Protein AF-A0A291W528-F1 (afdb_monomer)

Secondary structure (DSSP, 8-state):
-----------HHHHHHHHHSPPPPHHHHHHHSSSSS-HHHHHHHHHHHHHHHHHHHHHHHHHHHHHHHH---HHHHHHHHHHHHHHHHHHHHHHHHHHHHHT-SS---HHHHHHHHT--HHHHHHH--HHHHHHHHHHH-PPPPPP--PPPPGGGGS--

Radius of gyration: 25.52 Å; Cα contacts (8 Å, |Δi|>4): 112; chains: 1; bounding box: 73×38×72 Å

Mean predicted aligned error: 9.89 Å

pLDDT: mean 85.94, std 15.45, range [38.78, 97.38]

Structure (mmCIF, N/CA/C/O backbone):
data_AF-A0A291W528-F1
#
_entry.id   AF-A0A291W528-F1
#
loop_
_atom_site.group_PDB
_atom_site.id
_atom_site.type_symbol
_atom_site.label_atom_id
_atom_site.label_alt_id
_atom_site.label_comp_id
_atom_site.label_asym_id
_atom_site.label_entity_id
_atom_site.label_seq_id
_atom_site.pdbx_PDB_ins_code
_atom_site.Cartn_x
_atom_site.Cartn_y
_atom_site.Cartn_z
_atom_site.occupancy
_atom_site.B_iso_or_equiv
_atom_site.auth_seq_id
_atom_site.auth_comp_id
_atom_site.auth_asym_id
_atom_site.auth_atom_id
_atom_site.pdbx_PDB_model_num
ATOM 1 N N . MET A 1 1 ? 32.581 14.140 -38.617 1.00 42.81 1 MET A N 1
ATOM 2 C CA . MET A 1 1 ? 31.237 13.792 -38.114 1.00 42.81 1 MET A CA 1
ATOM 3 C C . MET A 1 1 ? 31.374 12.447 -37.436 1.00 42.81 1 MET A C 1
ATOM 5 O O . MET A 1 1 ? 31.315 11.428 -38.109 1.00 42.8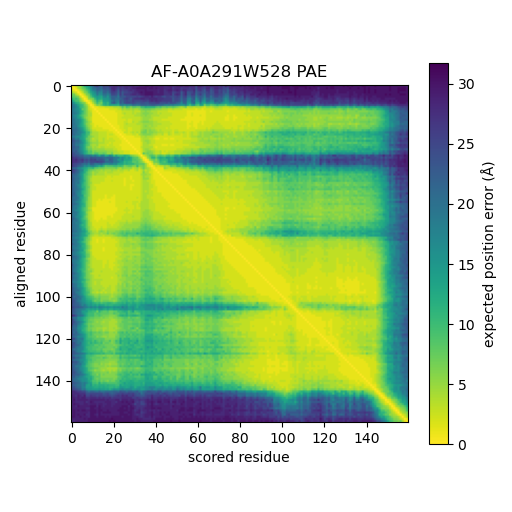1 1 MET A O 1
ATOM 9 N N . GLU A 1 2 ? 31.696 12.449 -36.146 1.00 38.78 2 GLU A N 1
ATOM 10 C CA . GLU A 1 2 ? 31.666 11.210 -35.372 1.00 38.78 2 GLU A CA 1
ATOM 11 C C . GLU A 1 2 ? 30.204 10.848 -35.085 1.00 38.78 2 GLU A C 1
ATOM 13 O O . GLU A 1 2 ? 29.426 11.742 -34.735 1.00 38.78 2 GLU A O 1
ATOM 18 N N . PRO A 1 3 ? 29.796 9.582 -35.262 1.00 49.78 3 PRO A N 1
ATOM 19 C CA . PRO A 1 3 ? 28.487 9.140 -34.824 1.00 49.78 3 PRO A CA 1
ATOM 20 C C . PRO A 1 3 ? 28.473 9.142 -33.295 1.00 49.78 3 PRO A C 1
ATOM 22 O O . PRO A 1 3 ? 29.109 8.312 -32.650 1.00 49.78 3 PRO A O 1
ATOM 25 N N . THR A 1 4 ? 27.745 10.089 -32.711 1.00 44.56 4 THR A N 1
ATOM 26 C CA . THR A 1 4 ? 27.380 10.070 -31.297 1.00 44.56 4 THR A CA 1
ATOM 27 C C . THR A 1 4 ? 26.680 8.746 -31.006 1.00 44.56 4 THR A C 1
ATOM 29 O O . THR A 1 4 ? 25.602 8.470 -31.538 1.00 44.56 4 THR A O 1
ATOM 32 N N . ALA A 1 5 ? 27.326 7.902 -30.200 1.00 43.09 5 ALA A N 1
ATOM 33 C CA . ALA A 1 5 ? 26.747 6.670 -29.696 1.00 43.09 5 ALA A CA 1
ATOM 34 C C . ALA A 1 5 ? 25.397 7.009 -29.052 1.00 43.09 5 ALA A C 1
ATOM 36 O O . ALA A 1 5 ? 25.337 7.710 -28.042 1.00 43.09 5 ALA A O 1
ATOM 37 N N . LYS A 1 6 ? 24.303 6.559 -29.674 1.00 44.84 6 LYS A N 1
ATOM 38 C CA . LYS A 1 6 ? 22.989 6.573 -29.039 1.00 44.84 6 LYS A CA 1
ATOM 39 C C . LYS A 1 6 ? 23.136 5.716 -27.790 1.00 44.84 6 LYS A C 1
ATOM 41 O O . LYS A 1 6 ? 23.407 4.523 -27.915 1.00 44.84 6 LYS A O 1
ATOM 46 N N . THR A 1 7 ? 22.999 6.318 -26.613 1.00 47.69 7 THR A N 1
ATOM 47 C CA . THR A 1 7 ? 22.755 5.585 -25.370 1.00 47.69 7 THR A CA 1
ATOM 48 C C . THR A 1 7 ? 21.733 4.491 -25.687 1.00 47.69 7 THR A C 1
ATOM 50 O O . THR A 1 7 ? 20.726 4.821 -26.330 1.00 47.69 7 THR A O 1
ATOM 53 N N . PRO A 1 8 ? 21.989 3.209 -25.365 1.00 51.31 8 PRO A N 1
ATOM 54 C CA . PRO A 1 8 ? 21.027 2.162 -25.665 1.00 51.31 8 PRO A CA 1
ATOM 55 C C . PRO A 1 8 ? 19.697 2.580 -25.048 1.00 51.31 8 PRO A C 1
ATOM 57 O O . PRO A 1 8 ? 19.650 2.990 -23.888 1.00 51.31 8 PRO A O 1
ATOM 60 N N . LEU A 1 9 ? 18.651 2.575 -25.875 1.00 55.72 9 LEU A N 1
ATOM 61 C CA . LEU A 1 9 ? 17.283 2.815 -25.450 1.00 55.72 9 LEU A CA 1
ATOM 62 C C . LEU A 1 9 ? 17.014 1.782 -24.350 1.00 55.72 9 LEU A C 1
ATOM 64 O O . LEU A 1 9 ? 16.881 0.600 -24.661 1.00 55.72 9 LEU A O 1
ATOM 68 N N . THR A 1 10 ? 17.076 2.194 -23.082 1.00 75.62 10 THR A N 1
ATOM 69 C CA . THR A 1 10 ? 16.830 1.304 -21.947 1.00 75.62 10 THR A CA 1
ATOM 70 C C . THR A 1 10 ? 15.481 0.645 -22.180 1.00 75.62 10 THR A C 1
ATOM 72 O O . THR A 1 10 ? 14.510 1.349 -22.469 1.00 75.62 10 THR A O 1
ATOM 75 N N . ASP A 1 11 ? 15.435 -0.686 -22.128 1.00 89.62 11 ASP A N 1
ATOM 76 C CA . ASP A 1 11 ? 14.189 -1.426 -22.276 1.00 89.62 11 ASP A CA 1
ATOM 77 C C . ASP A 1 11 ? 13.163 -0.838 -21.291 1.00 89.62 11 ASP A C 1
ATOM 79 O O . ASP A 1 11 ? 13.429 -0.815 -20.083 1.00 89.62 11 ASP A O 1
ATOM 83 N N . PRO A 1 12 ? 12.015 -0.315 -21.766 1.00 91.12 12 PRO A N 1
ATOM 84 C CA . PRO A 1 12 ? 11.041 0.321 -20.889 1.00 91.12 12 PRO A CA 1
ATOM 85 C C . PRO A 1 12 ? 10.548 -0.637 -19.800 1.00 91.12 12 PRO A C 1
ATOM 87 O O . PRO A 1 12 ? 10.260 -0.190 -18.694 1.00 91.12 12 PRO A O 1
ATOM 90 N N . CYS A 1 13 ? 10.503 -1.945 -20.065 1.00 94.62 13 CYS A N 1
ATOM 91 C CA . CYS A 1 13 ? 10.104 -2.937 -19.072 1.00 94.62 13 CYS A CA 1
ATOM 92 C C . CYS A 1 13 ? 11.151 -3.070 -17.957 1.00 94.62 13 CYS A C 1
ATOM 94 O O . CYS A 1 13 ? 10.781 -3.168 -16.790 1.00 94.62 13 CYS A O 1
ATOM 96 N N . GLU A 1 14 ? 12.445 -3.001 -18.286 1.00 94.31 14 GLU A N 1
ATOM 97 C CA . GLU A 1 14 ? 13.527 -2.999 -17.288 1.00 94.31 14 GLU A CA 1
ATOM 98 C C . GLU A 1 14 ? 13.545 -1.705 -16.483 1.00 94.31 14 GLU A C 1
ATOM 100 O O . GLU A 1 14 ? 13.681 -1.740 -15.262 1.00 94.31 14 GLU A O 1
ATOM 105 N N . ALA A 1 15 ? 13.355 -0.561 -17.147 1.00 93.81 15 ALA A N 1
ATOM 106 C CA . ALA A 1 15 ? 13.291 0.731 -16.474 1.00 93.81 15 ALA A CA 1
ATOM 107 C C . ALA A 1 15 ? 12.124 0.785 -15.472 1.00 93.81 15 ALA A C 1
ATOM 109 O O . ALA A 1 15 ? 12.302 1.211 -14.332 1.00 93.81 15 ALA A O 1
ATOM 110 N N . LEU A 1 16 ? 10.938 0.311 -15.867 1.00 94.81 16 LEU A N 1
ATOM 111 C CA . LEU A 1 16 ? 9.774 0.237 -14.980 1.00 94.81 16 LEU A CA 1
ATOM 112 C C . LEU A 1 16 ? 9.981 -0.777 -13.848 1.00 94.81 16 LEU A C 1
ATOM 114 O O . LEU A 1 16 ? 9.614 -0.495 -12.707 1.00 94.81 16 LEU A O 1
ATOM 118 N N . ALA A 1 17 ? 10.617 -1.918 -14.124 1.00 95.00 17 ALA A N 1
ATOM 119 C CA . ALA A 1 17 ? 10.967 -2.882 -13.089 1.00 95.00 17 ALA A CA 1
ATOM 120 C C . ALA A 1 17 ? 11.951 -2.307 -12.067 1.00 95.00 17 ALA A C 1
ATOM 122 O O . ALA A 1 17 ? 11.754 -2.510 -10.874 1.00 95.00 17 ALA A O 1
ATOM 123 N N . ALA A 1 18 ? 12.945 -1.528 -12.497 1.00 93.50 18 ALA A N 1
ATOM 124 C CA . ALA A 1 18 ? 13.863 -0.834 -11.596 1.00 93.50 18 ALA A CA 1
ATOM 125 C C . ALA A 1 18 ? 13.168 0.256 -10.759 1.00 93.50 18 ALA A C 1
ATOM 127 O O . ALA A 1 18 ? 13.564 0.499 -9.626 1.00 93.50 18 ALA A O 1
ATOM 128 N N . LEU A 1 19 ? 12.108 0.899 -11.265 1.00 92.88 19 LEU A N 1
ATOM 129 C CA . LEU A 1 19 ? 11.288 1.809 -10.449 1.00 92.88 19 LEU A CA 1
ATOM 130 C C . LEU A 1 19 ? 10.443 1.058 -9.413 1.00 92.88 19 LEU A C 1
ATOM 132 O O . LEU A 1 19 ? 10.182 1.577 -8.328 1.00 92.88 19 LEU A O 1
ATOM 136 N N . ARG A 1 20 ? 9.987 -0.150 -9.755 1.00 92.94 20 ARG A N 1
ATOM 137 C CA . ARG A 1 20 ? 9.161 -0.995 -8.888 1.00 92.94 20 ARG A CA 1
ATOM 138 C C . ARG A 1 20 ? 9.981 -1.683 -7.793 1.00 92.94 20 ARG A C 1
ATOM 140 O O . ARG A 1 20 ? 9.522 -1.740 -6.653 1.00 92.94 20 ARG A O 1
ATOM 147 N N . TYR A 1 21 ? 11.155 -2.181 -8.163 1.00 92.06 21 TYR A N 1
ATOM 148 C CA . TYR A 1 21 ? 12.118 -2.913 -7.345 1.00 92.06 21 TYR A CA 1
ATOM 149 C C . TYR A 1 21 ? 13.485 -2.229 -7.489 1.00 92.06 21 TYR A C 1
ATOM 151 O O . TYR A 1 21 ? 14.311 -2.661 -8.305 1.00 92.06 21 TYR A O 1
ATOM 159 N N . PRO A 1 22 ? 13.700 -1.111 -6.769 1.00 90.31 22 PRO A N 1
ATOM 160 C CA . PRO A 1 22 ? 14.930 -0.345 -6.884 1.00 90.31 22 PRO A CA 1
ATOM 161 C C . PRO A 1 22 ? 16.129 -1.205 -6.481 1.00 90.31 22 PRO A C 1
ATOM 163 O O . PRO A 1 22 ? 16.047 -1.924 -5.484 1.00 90.31 22 PRO A O 1
ATOM 166 N N . PRO A 1 23 ? 17.241 -1.149 -7.235 1.00 87.44 23 PRO A N 1
ATOM 167 C CA . PRO A 1 23 ? 18.449 -1.857 -6.849 1.00 87.44 23 PRO A CA 1
ATOM 168 C C . PRO A 1 23 ? 18.952 -1.287 -5.522 1.00 87.44 23 PRO A C 1
ATOM 170 O O . PRO A 1 23 ? 19.181 -0.082 -5.408 1.00 87.44 23 PRO A O 1
ATOM 173 N N . ARG A 1 24 ? 19.120 -2.162 -4.533 1.00 90.56 24 ARG A N 1
ATOM 174 C CA . ARG A 1 24 ? 19.699 -1.833 -3.230 1.00 90.56 24 ARG A CA 1
ATOM 175 C C . ARG A 1 24 ? 21.134 -2.327 -3.175 1.00 90.56 24 ARG A C 1
ATOM 177 O O . ARG A 1 24 ? 21.452 -3.377 -3.735 1.00 90.56 24 ARG A O 1
ATOM 184 N N . SER A 1 25 ? 22.010 -1.568 -2.524 1.00 90.94 25 SER A N 1
ATOM 185 C CA . SER A 1 25 ? 23.384 -2.024 -2.315 1.00 90.94 25 SER A CA 1
ATOM 186 C C . SER A 1 25 ? 23.461 -3.012 -1.152 1.00 90.94 25 SER A C 1
ATOM 188 O O . SER A 1 25 ? 22.625 -3.001 -0.248 1.00 90.94 25 SER A O 1
ATOM 190 N N . PHE A 1 26 ? 24.502 -3.844 -1.152 1.00 90.81 26 PHE A N 1
ATOM 191 C CA . PHE A 1 26 ? 24.803 -4.731 -0.027 1.00 90.81 26 PHE A CA 1
ATOM 192 C C . PHE A 1 26 ? 24.907 -3.969 1.291 1.00 90.81 26 PHE A C 1
ATOM 194 O O . PHE A 1 26 ? 24.242 -4.336 2.253 1.00 90.81 26 PHE A O 1
ATOM 201 N N . ASP A 1 27 ? 25.642 -2.857 1.304 1.00 90.19 27 ASP A N 1
ATOM 202 C CA . ASP A 1 27 ? 25.800 -2.027 2.499 1.00 90.19 27 ASP A CA 1
ATOM 203 C C . ASP A 1 27 ? 24.465 -1.440 2.988 1.00 90.19 27 ASP A C 1
ATOM 205 O O . ASP A 1 27 ? 24.238 -1.352 4.193 1.00 90.19 27 ASP A O 1
ATOM 209 N N . GLU A 1 28 ? 23.564 -1.058 2.074 1.00 90.75 28 GLU A N 1
ATOM 210 C CA . GLU A 1 28 ? 22.229 -0.547 2.413 1.00 90.75 28 GLU A CA 1
ATOM 211 C C . GLU A 1 28 ? 21.368 -1.628 3.075 1.00 90.75 28 GLU A C 1
ATOM 213 O O . GLU A 1 28 ? 20.750 -1.387 4.115 1.00 90.75 28 GLU A O 1
ATOM 218 N N . VAL A 1 29 ? 21.346 -2.828 2.490 1.00 91.50 29 VAL A N 1
ATOM 219 C CA . VAL A 1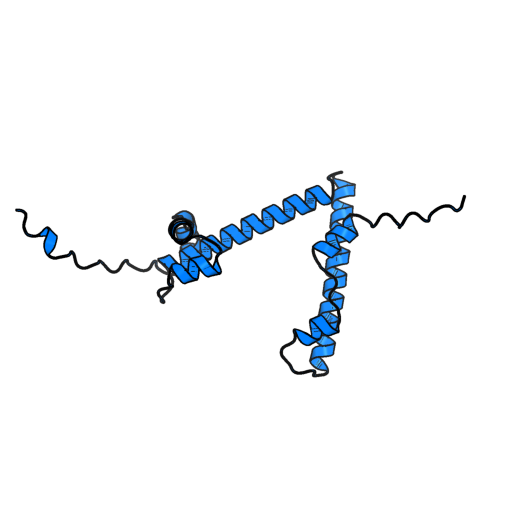 29 ? 20.585 -3.955 3.034 1.00 91.50 29 VAL A CA 1
ATOM 220 C C . VAL A 1 29 ? 21.177 -4.394 4.369 1.00 91.50 29 VAL A C 1
ATOM 222 O O . VAL A 1 29 ? 20.434 -4.513 5.342 1.00 91.50 29 VAL A O 1
ATOM 225 N N . LEU A 1 30 ? 22.498 -4.551 4.456 1.00 90.12 30 LEU A N 1
ATOM 226 C CA . LEU A 1 30 ? 23.188 -4.953 5.678 1.00 90.12 30 LEU A CA 1
ATOM 227 C C . LEU A 1 30 ? 22.963 -3.946 6.814 1.00 90.12 30 LEU A C 1
ATOM 229 O O . LEU A 1 30 ? 22.672 -4.349 7.935 1.00 90.12 30 LEU A O 1
ATOM 233 N N . ALA A 1 31 ? 23.004 -2.640 6.531 1.00 88.69 31 ALA A N 1
ATOM 234 C CA . ALA A 1 31 ? 22.721 -1.601 7.525 1.00 88.69 31 ALA A CA 1
ATOM 235 C C . ALA A 1 31 ? 21.263 -1.605 8.025 1.00 88.69 31 ALA A C 1
ATOM 237 O O . ALA A 1 31 ? 20.987 -1.097 9.113 1.00 88.69 31 ALA A O 1
ATOM 238 N N . SER A 1 32 ? 20.326 -2.152 7.242 1.00 88.06 32 SER A N 1
ATOM 239 C CA . SER A 1 32 ? 18.920 -2.292 7.642 1.00 88.06 32 SER A CA 1
ATOM 240 C C . SER A 1 32 ? 18.670 -3.487 8.568 1.00 88.06 32 SER A C 1
ATOM 242 O O . SER A 1 32 ? 17.662 -3.514 9.282 1.00 88.06 32 SER A O 1
ATOM 244 N N . LEU A 1 33 ? 19.589 -4.459 8.588 1.00 87.69 33 LEU A N 1
ATOM 245 C CA . LEU A 1 33 ? 19.523 -5.604 9.484 1.00 87.69 33 LEU A CA 1
ATOM 246 C C . LEU A 1 33 ? 19.940 -5.155 10.889 1.00 87.69 33 LEU A C 1
ATOM 248 O O . LEU A 1 33 ? 20.997 -4.576 11.115 1.00 87.69 33 LEU A O 1
ATOM 252 N N . THR A 1 34 ? 19.059 -5.377 11.863 1.00 72.25 34 THR A N 1
ATOM 253 C CA . THR A 1 34 ? 19.202 -4.849 13.231 1.00 72.25 34 THR A CA 1
ATOM 254 C C . THR A 1 34 ? 20.221 -5.605 14.092 1.00 72.25 34 THR A C 1
ATOM 256 O O . THR A 1 34 ? 20.375 -5.300 15.276 1.00 72.25 34 THR A O 1
ATOM 259 N N . SER A 1 35 ? 20.896 -6.607 13.532 1.00 63.69 35 SER A N 1
ATOM 260 C CA . SER A 1 35 ? 21.969 -7.374 14.163 1.00 63.69 35 SER A CA 1
ATOM 261 C C . SER A 1 35 ? 23.314 -6.810 13.704 1.00 63.69 35 SER A C 1
ATOM 263 O O . SER A 1 35 ? 23.546 -6.588 12.525 1.00 63.69 35 SER A O 1
ATOM 265 N N . GLY A 1 36 ? 24.183 -6.467 14.656 1.00 61.28 36 GLY A N 1
ATOM 266 C CA . GLY A 1 36 ? 25.396 -5.680 14.415 1.00 61.28 36 GLY A CA 1
ATOM 267 C C . GLY A 1 36 ? 26.519 -6.419 13.680 1.00 61.28 36 GLY A C 1
ATOM 268 O O . GLY A 1 36 ? 27.572 -6.632 14.277 1.00 61.28 36 GLY A O 1
ATOM 269 N N . GLY A 1 37 ? 26.317 -6.766 12.407 1.00 62.69 37 GLY A N 1
ATOM 270 C CA . GLY A 1 37 ? 27.364 -7.243 11.499 1.00 62.69 37 GLY A CA 1
ATOM 271 C C . GLY A 1 37 ? 27.853 -8.660 11.800 1.00 62.69 37 GLY A C 1
ATOM 272 O O . GLY A 1 37 ? 29.059 -8.901 11.852 1.00 62.69 37 GLY A O 1
ATOM 273 N N . SER A 1 38 ? 26.933 -9.593 12.050 1.00 74.94 38 SER A N 1
ATOM 274 C CA . SER A 1 38 ? 27.249 -11.024 12.116 1.00 74.94 38 SER A CA 1
ATOM 275 C C . SER A 1 38 ? 27.364 -11.603 10.701 1.00 74.94 38 SER A C 1
ATOM 277 O O . SER A 1 38 ? 26.667 -11.155 9.798 1.00 74.94 38 SER A O 1
ATOM 279 N N . GLY A 1 39 ? 28.154 -12.665 10.497 1.00 76.44 39 GLY A N 1
ATOM 280 C CA . GLY A 1 39 ? 28.224 -13.348 9.191 1.00 76.44 39 GLY A CA 1
ATOM 281 C C . GLY A 1 39 ? 26.876 -13.906 8.702 1.00 76.44 39 GLY A C 1
ATOM 282 O O . GLY A 1 39 ? 26.674 -14.066 7.505 1.00 76.44 39 GLY A O 1
ATOM 283 N N . ALA A 1 40 ? 25.924 -14.139 9.613 1.00 84.31 40 ALA A N 1
ATOM 284 C CA . ALA A 1 40 ? 24.545 -14.487 9.260 1.00 84.31 40 ALA A CA 1
ATOM 285 C C . ALA A 1 40 ? 23.782 -13.317 8.608 1.00 84.31 40 ALA A C 1
ATOM 287 O O . ALA A 1 40 ? 22.932 -13.538 7.753 1.00 84.31 40 ALA A O 1
ATOM 288 N N . ASP A 1 41 ? 24.093 -12.074 8.984 1.00 88.19 41 ASP A N 1
ATOM 289 C CA . ASP A 1 41 ? 23.459 -10.885 8.408 1.00 88.19 41 ASP A CA 1
ATOM 290 C C . ASP A 1 41 ? 23.949 -10.651 6.977 1.00 88.19 41 ASP A C 1
ATOM 292 O O . ASP A 1 41 ? 23.179 -10.233 6.120 1.00 88.19 41 ASP A O 1
ATOM 296 N N . GLU A 1 42 ? 25.213 -10.977 6.697 1.00 90.00 42 GLU A N 1
ATOM 297 C CA . GLU A 1 42 ? 25.766 -10.931 5.341 1.00 90.00 42 GLU A CA 1
ATOM 298 C C . GLU A 1 42 ? 25.084 -11.948 4.417 1.00 90.00 42 GLU A C 1
ATOM 300 O O . GLU A 1 42 ? 24.714 -11.604 3.296 1.00 90.00 42 GLU A O 1
ATOM 305 N N . GLU A 1 43 ? 24.862 -13.178 4.891 1.00 91.81 43 GLU A N 1
ATOM 306 C CA . GLU A 1 43 ? 24.139 -14.208 4.133 1.00 91.81 43 GLU A CA 1
ATOM 307 C C . GLU A 1 43 ? 22.702 -13.766 3.822 1.00 91.81 43 GLU A C 1
ATOM 309 O O . GLU A 1 43 ? 22.276 -13.808 2.666 1.00 91.81 43 GLU A O 1
ATOM 314 N N . ILE A 1 44 ? 21.992 -13.241 4.826 1.00 92.44 44 ILE A N 1
ATOM 315 C CA . ILE A 1 44 ? 20.639 -12.693 4.659 1.00 92.44 44 ILE A CA 1
ATOM 316 C C . ILE A 1 44 ? 20.643 -11.507 3.684 1.00 92.44 44 ILE A C 1
ATOM 318 O O . ILE A 1 44 ? 19.761 -11.397 2.834 1.00 92.44 44 ILE A O 1
ATOM 322 N N . ALA A 1 45 ? 21.626 -10.609 3.777 1.00 92.31 45 ALA A N 1
ATOM 323 C CA . ALA A 1 45 ? 21.713 -9.449 2.898 1.00 92.31 45 ALA A CA 1
ATOM 324 C C . ALA A 1 45 ? 21.948 -9.848 1.432 1.00 92.31 45 ALA A C 1
ATOM 326 O O . ALA A 1 45 ? 21.327 -9.269 0.538 1.00 92.31 45 ALA A O 1
ATOM 327 N N . LEU A 1 46 ? 22.788 -10.858 1.177 1.00 93.00 46 LEU A N 1
ATOM 328 C CA . LEU A 1 46 ? 22.978 -11.411 -0.167 1.00 93.00 46 LEU A CA 1
ATOM 329 C C . LEU A 1 46 ? 21.700 -12.072 -0.697 1.00 93.00 46 LEU A C 1
ATOM 331 O O . LEU A 1 46 ? 21.348 -11.845 -1.853 1.00 93.00 46 LEU A O 1
ATOM 335 N N . GLU A 1 47 ? 20.987 -12.835 0.136 1.00 94.94 47 GLU A N 1
ATOM 336 C CA . GLU A 1 47 ? 19.714 -13.459 -0.247 1.00 94.94 47 GLU A CA 1
ATOM 337 C C . GLU A 1 47 ? 18.656 -12.410 -0.618 1.00 94.94 47 GLU A C 1
ATOM 339 O O . GLU A 1 47 ? 17.975 -12.549 -1.632 1.00 94.94 47 GLU A O 1
ATOM 344 N N . ILE A 1 48 ? 18.553 -11.323 0.154 1.00 94.12 48 ILE A N 1
ATOM 345 C CA . ILE A 1 48 ? 17.638 -10.211 -0.140 1.00 94.12 48 ILE A CA 1
ATOM 346 C C . ILE A 1 48 ? 17.972 -9.562 -1.489 1.00 94.12 48 ILE A C 1
ATOM 348 O O . ILE A 1 48 ? 17.065 -9.292 -2.273 1.00 94.12 48 ILE A O 1
ATOM 352 N N . ILE A 1 49 ? 19.252 -9.315 -1.777 1.00 94.31 49 ILE A N 1
ATOM 353 C CA . ILE A 1 49 ? 19.675 -8.691 -3.041 1.00 94.31 49 ILE A CA 1
ATOM 354 C C . ILE A 1 49 ? 19.383 -9.592 -4.233 1.00 94.31 49 ILE A C 1
ATOM 356 O O . ILE A 1 49 ? 18.868 -9.130 -5.250 1.00 94.31 49 ILE A O 1
ATOM 360 N N . ASP A 1 50 ? 19.692 -10.877 -4.108 1.00 94.56 50 ASP A N 1
ATOM 361 C CA . ASP A 1 50 ? 19.408 -11.868 -5.138 1.00 94.56 50 ASP A CA 1
ATOM 362 C C . ASP A 1 50 ? 17.892 -12.023 -5.356 1.00 94.56 50 ASP A C 1
ATOM 364 O O . ASP A 1 50 ? 17.422 -12.103 -6.492 1.00 94.56 50 ASP A O 1
ATOM 368 N N . GLN A 1 51 ? 17.089 -11.962 -4.290 1.00 94.81 51 GLN A N 1
ATOM 369 C CA . GLN A 1 51 ? 15.635 -11.953 -4.418 1.00 94.81 51 GLN A CA 1
ATOM 370 C C . GLN A 1 51 ? 15.115 -10.683 -5.106 1.00 94.81 51 GLN A C 1
ATOM 372 O O . GLN A 1 51 ? 14.261 -10.788 -5.986 1.00 94.81 51 GLN A O 1
ATOM 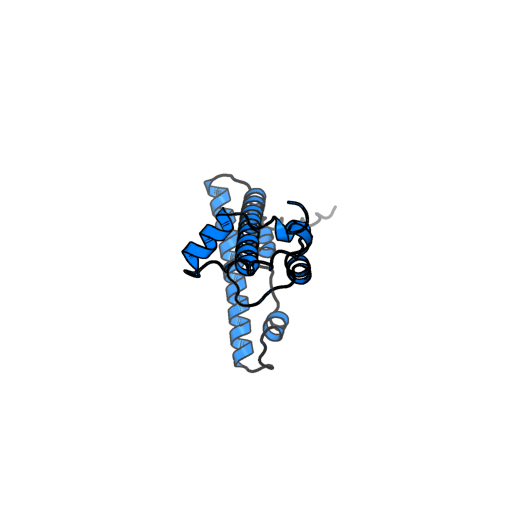377 N N . ASP A 1 52 ? 15.650 -9.504 -4.783 1.00 94.44 52 ASP A N 1
ATOM 378 C CA . ASP A 1 52 ? 15.300 -8.255 -5.471 1.00 94.44 52 ASP A CA 1
ATOM 379 C C . ASP A 1 52 ? 15.653 -8.312 -6.968 1.00 94.44 52 ASP A C 1
ATOM 381 O O . ASP A 1 52 ? 14.897 -7.822 -7.808 1.00 94.44 52 ASP A O 1
ATOM 385 N N . GLU A 1 53 ? 16.801 -8.898 -7.320 1.00 94.38 53 GLU A N 1
ATOM 386 C CA . GLU A 1 53 ? 17.240 -9.120 -8.705 1.00 94.38 53 GLU A CA 1
ATOM 387 C C . GLU A 1 53 ? 16.255 -10.023 -9.463 1.00 94.38 53 GLU A C 1
ATOM 389 O O . GLU A 1 53 ? 15.837 -9.703 -10.586 1.00 94.38 53 GLU A O 1
ATOM 394 N N . ARG A 1 54 ? 15.836 -11.130 -8.833 1.00 96.06 54 ARG A N 1
ATOM 395 C CA . ARG A 1 54 ? 14.835 -12.057 -9.382 1.00 96.06 54 ARG A CA 1
ATOM 396 C C . ARG A 1 54 ? 13.484 -11.386 -9.563 1.00 96.06 54 ARG A C 1
ATOM 398 O O . ARG A 1 54 ? 12.909 -11.490 -10.645 1.00 96.06 54 ARG A O 1
ATOM 405 N N . ASP A 1 55 ? 12.998 -10.676 -8.548 1.00 96.38 55 ASP A N 1
ATOM 406 C CA . ASP A 1 55 ? 11.714 -9.973 -8.590 1.00 96.38 55 ASP A CA 1
ATOM 407 C C . ASP A 1 55 ? 11.706 -8.919 -9.701 1.00 96.38 55 ASP A C 1
ATOM 409 O O . ASP A 1 55 ? 10.755 -8.838 -10.483 1.00 96.38 55 ASP A O 1
ATOM 413 N N . ARG A 1 56 ? 12.797 -8.156 -9.838 1.00 95.38 56 ARG A N 1
ATOM 414 C CA . ARG A 1 56 ? 12.965 -7.152 -10.896 1.00 95.38 56 ARG A CA 1
ATOM 415 C C . ARG A 1 56 ? 12.954 -7.790 -12.285 1.00 95.38 56 ARG A C 1
ATOM 417 O O . ARG A 1 56 ? 12.228 -7.327 -13.166 1.00 95.38 56 ARG A O 1
ATOM 424 N N . THR A 1 57 ? 13.719 -8.863 -12.479 1.00 96.00 57 THR A N 1
ATOM 425 C CA . THR A 1 57 ? 13.816 -9.559 -13.771 1.00 96.00 57 THR A CA 1
ATOM 426 C C . THR A 1 57 ? 12.477 -10.179 -14.163 1.00 96.00 57 THR A C 1
ATOM 428 O O . THR A 1 57 ? 11.976 -9.922 -15.259 1.00 96.00 57 THR A O 1
ATOM 431 N N . ALA A 1 58 ? 11.842 -10.903 -13.239 1.00 97.38 58 ALA A N 1
ATOM 432 C CA . ALA A 1 58 ? 10.529 -11.501 -13.451 1.00 97.38 58 ALA A CA 1
ATOM 433 C C . ALA A 1 58 ? 9.463 -10.436 -13.754 1.00 97.38 58 ALA A C 1
ATOM 435 O O . ALA A 1 58 ? 8.596 -10.635 -14.604 1.00 97.38 58 ALA A O 1
ATOM 436 N N . TYR A 1 59 ? 9.523 -9.276 -13.095 1.00 96.38 59 TYR A N 1
ATOM 437 C CA . TYR A 1 59 ? 8.600 -8.179 -13.368 1.00 96.38 59 TYR A CA 1
ATOM 438 C C . TYR A 1 59 ? 8.770 -7.602 -14.775 1.00 96.38 59 TYR A C 1
ATOM 440 O O . TYR A 1 59 ? 7.779 -7.420 -15.485 1.00 96.38 59 TYR A O 1
ATOM 448 N N . ALA A 1 60 ? 10.013 -7.355 -15.197 1.00 96.06 60 ALA A N 1
ATOM 449 C CA . ALA A 1 60 ? 10.308 -6.882 -16.546 1.00 96.06 60 ALA A CA 1
ATOM 450 C C . ALA A 1 60 ? 9.821 -7.885 -17.604 1.00 96.06 60 ALA A C 1
ATOM 452 O O . ALA A 1 60 ? 9.186 -7.492 -18.579 1.00 96.06 60 ALA A O 1
ATOM 453 N N . GLU A 1 61 ? 10.055 -9.184 -17.400 1.00 96.19 61 GLU A N 1
ATOM 454 C CA . GLU A 1 61 ? 9.551 -10.238 -18.287 1.00 96.19 61 GLU A CA 1
ATOM 455 C C . GLU A 1 61 ? 8.023 -10.273 -18.350 1.00 96.19 61 GLU A C 1
ATOM 457 O O . GLU A 1 61 ? 7.466 -10.310 -19.444 1.00 96.19 61 GLU A O 1
ATOM 462 N N . ASN A 1 62 ? 7.332 -10.168 -17.215 1.00 95.12 62 ASN A N 1
ATOM 463 C CA . ASN A 1 62 ? 5.869 -10.121 -17.191 1.00 95.12 62 ASN A CA 1
ATOM 464 C C . ASN A 1 62 ? 5.311 -8.907 -17.952 1.00 95.12 62 ASN A C 1
ATOM 466 O O . ASN A 1 62 ? 4.323 -9.037 -18.676 1.00 95.12 62 ASN A O 1
ATOM 470 N N . LEU A 1 63 ? 5.950 -7.736 -17.838 1.00 95.25 63 LEU A N 1
ATOM 471 C CA . LEU A 1 63 ? 5.582 -6.554 -18.623 1.00 95.25 63 LEU A CA 1
ATOM 472 C C . LEU A 1 63 ? 5.802 -6.780 -20.124 1.00 95.25 63 LEU A C 1
ATOM 474 O O . LEU A 1 63 ? 4.921 -6.449 -20.920 1.00 95.25 63 LEU A O 1
ATOM 478 N N . ARG A 1 64 ? 6.934 -7.383 -20.515 1.00 95.25 64 ARG A N 1
ATOM 479 C CA . ARG A 1 64 ? 7.220 -7.725 -21.919 1.00 95.25 64 ARG A CA 1
ATOM 480 C C . ARG A 1 64 ? 6.192 -8.700 -22.477 1.00 95.25 64 ARG A C 1
ATOM 482 O O . ARG A 1 64 ? 5.679 -8.463 -23.566 1.00 95.25 64 ARG A O 1
ATOM 489 N N . LEU A 1 65 ? 5.876 -9.761 -21.733 1.00 94.88 65 LEU A N 1
ATOM 490 C CA . LEU A 1 65 ? 4.878 -10.757 -22.121 1.00 94.88 65 LEU A CA 1
ATOM 491 C C . LEU A 1 65 ? 3.511 -10.098 -22.299 1.00 94.88 65 LEU A C 1
ATOM 493 O O . LEU A 1 65 ? 2.944 -10.179 -23.386 1.00 94.88 65 LEU A O 1
ATOM 497 N N . SER A 1 66 ? 3.048 -9.340 -21.301 1.00 92.75 66 SER A N 1
ATOM 498 C CA . SER A 1 66 ? 1.783 -8.601 -21.375 1.00 92.75 66 SER A CA 1
ATOM 499 C C . SER A 1 66 ? 1.734 -7.675 -22.591 1.00 92.75 66 SER A C 1
ATOM 501 O O . SER A 1 66 ? 0.737 -7.663 -23.315 1.00 92.75 66 SER A O 1
ATOM 503 N N . PHE A 1 67 ? 2.803 -6.919 -22.855 1.00 92.88 67 PHE A N 1
ATOM 504 C CA . PHE A 1 67 ? 2.869 -6.038 -24.018 1.00 92.88 67 PHE A CA 1
ATOM 505 C C . PHE A 1 67 ? 2.861 -6.822 -25.333 1.00 92.88 67 PHE A C 1
ATOM 507 O O . PHE A 1 67 ? 2.144 -6.453 -26.258 1.00 92.88 67 PHE A O 1
ATOM 514 N N . SER A 1 68 ? 3.604 -7.927 -25.412 1.00 92.94 68 SER A N 1
ATOM 515 C CA . SER A 1 68 ? 3.666 -8.765 -26.612 1.00 92.94 68 SER A CA 1
ATOM 516 C C . SER A 1 68 ? 2.339 -9.465 -26.927 1.00 92.94 68 SER A C 1
ATOM 518 O O . SER A 1 68 ? 1.980 -9.587 -28.096 1.00 92.94 68 SER A O 1
ATOM 520 N N . GLU A 1 69 ? 1.588 -9.880 -25.902 1.00 94.12 69 GLU A N 1
ATOM 521 C CA . GLU A 1 69 ? 0.325 -10.610 -26.053 1.00 94.12 69 GLU A CA 1
ATOM 522 C C . GLU A 1 69 ? -0.863 -9.682 -26.320 1.00 94.12 69 GLU A C 1
ATOM 524 O O . GLU A 1 69 ? -1.747 -10.008 -27.110 1.00 94.12 69 GLU A O 1
ATOM 529 N N . THR A 1 70 ? -0.902 -8.526 -25.656 1.00 92.12 70 THR A N 1
ATOM 530 C CA . THR A 1 70 ? -2.072 -7.632 -25.681 1.00 92.12 70 THR A CA 1
ATOM 531 C C . THR A 1 70 ? -1.852 -6.359 -26.495 1.00 92.12 70 THR A C 1
ATOM 533 O O . THR A 1 70 ? -2.813 -5.657 -26.806 1.00 92.12 70 THR A O 1
ATOM 536 N N . GLY A 1 71 ? -0.598 -6.024 -26.815 1.00 90.25 71 GLY A N 1
ATOM 537 C CA . GLY A 1 71 ? -0.215 -4.727 -27.377 1.00 90.25 71 GLY A CA 1
ATOM 538 C C . GLY A 1 71 ? -0.378 -3.555 -26.403 1.00 90.25 71 GLY A C 1
ATOM 539 O O . GLY A 1 71 ? -0.221 -2.403 -26.807 1.00 90.25 71 GLY A O 1
ATOM 540 N N . TYR A 1 72 ? -0.724 -3.815 -25.137 1.00 89.75 72 TYR A N 1
ATOM 541 C CA . TYR A 1 72 ? -0.988 -2.773 -24.153 1.00 89.75 72 TYR A CA 1
ATOM 542 C C . TYR A 1 72 ? 0.314 -2.218 -23.573 1.00 89.75 72 TYR A C 1
ATOM 544 O O . TYR A 1 72 ? 1.129 -2.957 -23.025 1.00 89.75 72 TYR A O 1
ATOM 552 N N . ASP A 1 73 ? 0.503 -0.907 -23.715 1.00 93.44 73 ASP A N 1
ATOM 553 C CA . ASP A 1 73 ? 1.742 -0.210 -23.372 1.00 93.44 73 ASP A CA 1
ATOM 554 C C . ASP A 1 73 ? 2.216 -0.503 -21.920 1.00 93.44 73 ASP A C 1
ATOM 556 O O . ASP A 1 73 ? 1.412 -0.418 -20.977 1.00 93.44 73 ASP A O 1
ATOM 560 N N . PRO A 1 74 ? 3.509 -0.832 -21.701 1.00 93.25 74 PRO A N 1
ATOM 561 C CA . PRO A 1 74 ? 4.038 -1.146 -20.370 1.00 93.25 74 PRO A CA 1
ATOM 562 C C . PRO A 1 74 ? 3.894 -0.009 -19.350 1.00 93.25 74 PRO A C 1
ATOM 564 O O . PRO A 1 74 ? 3.610 -0.266 -18.180 1.00 93.25 74 PRO A O 1
ATOM 567 N N . VAL A 1 75 ? 4.047 1.252 -19.770 1.00 94.56 75 VAL A N 1
ATOM 568 C CA . VAL A 1 75 ? 3.921 2.415 -18.875 1.00 94.56 75 VAL A CA 1
ATOM 569 C C . VAL A 1 75 ? 2.468 2.582 -18.447 1.00 94.56 75 VAL A C 1
ATOM 571 O O . VAL A 1 75 ? 2.187 2.789 -17.266 1.00 94.56 75 VAL A O 1
ATOM 574 N N . MET A 1 76 ? 1.528 2.442 -19.382 1.00 94.81 76 MET A N 1
ATOM 575 C CA . MET A 1 76 ? 0.095 2.499 -19.076 1.00 94.81 76 MET A CA 1
ATOM 576 C C . MET A 1 76 ? -0.327 1.369 -18.127 1.00 94.81 76 MET A C 1
ATOM 578 O O . MET A 1 76 ? -1.086 1.608 -17.181 1.00 94.81 76 MET A O 1
ATOM 582 N N . SER A 1 77 ? 0.223 0.168 -18.324 1.00 91.31 77 SER A N 1
ATOM 583 C CA . SER A 1 77 ? 0.057 -0.974 -17.416 1.00 91.31 77 SER A CA 1
ATOM 584 C C . SER A 1 77 ? 0.549 -0.654 -16.003 1.00 91.31 77 SER A C 1
ATOM 586 O O . SER A 1 77 ? -0.170 -0.880 -15.025 1.00 91.31 77 SER A O 1
ATOM 588 N N . GLU A 1 78 ? 1.742 -0.065 -15.882 1.00 94.25 78 GLU A N 1
ATOM 589 C CA . GLU A 1 78 ? 2.333 0.295 -14.591 1.00 94.25 78 GLU A CA 1
ATOM 590 C C . GLU A 1 78 ? 1.543 1.389 -13.864 1.00 94.25 78 GLU A C 1
ATOM 592 O O . GLU A 1 78 ? 1.342 1.317 -12.646 1.00 94.25 78 GLU A O 1
ATOM 597 N N . ILE A 1 79 ? 1.061 2.399 -14.593 1.00 95.19 79 ILE A N 1
ATOM 598 C CA . ILE A 1 79 ? 0.231 3.472 -14.032 1.00 95.19 79 ILE A CA 1
ATOM 599 C C . ILE A 1 79 ? -1.059 2.889 -13.457 1.00 95.19 79 ILE A C 1
ATOM 601 O O . ILE A 1 79 ? -1.449 3.219 -12.332 1.00 95.19 79 ILE A O 1
ATOM 605 N N . GLU A 1 80 ? -1.718 1.998 -14.198 1.00 94.19 80 GLU A N 1
ATOM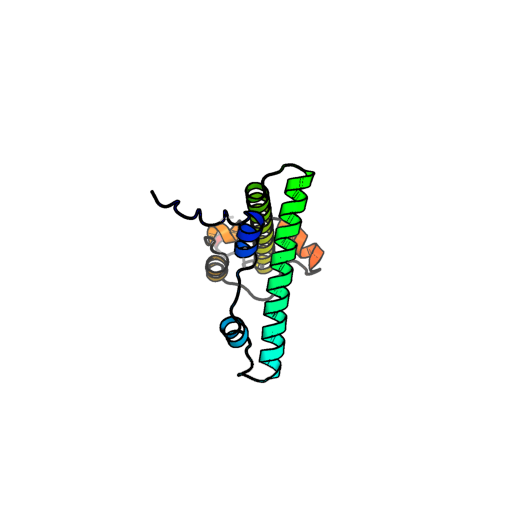 606 C CA . GLU A 1 80 ? -2.946 1.369 -13.733 1.00 94.19 80 GLU A CA 1
ATOM 607 C C . GLU A 1 80 ? -2.694 0.466 -12.518 1.00 94.19 80 GLU A C 1
ATOM 609 O O . GLU A 1 80 ? -3.422 0.543 -11.522 1.00 94.19 80 GLU A O 1
ATOM 614 N N . ALA A 1 81 ? -1.628 -0.338 -12.549 1.00 92.56 81 ALA A N 1
ATOM 615 C CA . ALA A 1 81 ? -1.221 -1.162 -11.418 1.00 92.56 81 ALA A CA 1
ATOM 616 C C . ALA A 1 81 ? -0.928 -0.305 -10.175 1.00 92.56 81 ALA A C 1
ATOM 618 O O . ALA A 1 81 ? -1.412 -0.610 -9.081 1.00 92.56 81 ALA A O 1
ATOM 619 N N . THR A 1 82 ? -0.202 0.802 -10.340 1.00 95.00 82 THR A N 1
ATOM 620 C CA . THR A 1 82 ? 0.112 1.759 -9.270 1.00 95.00 82 THR A CA 1
ATOM 621 C C . THR A 1 82 ? -1.142 2.379 -8.682 1.00 95.00 82 THR A C 1
ATOM 623 O O . THR A 1 82 ? -1.304 2.387 -7.461 1.00 95.00 82 THR A O 1
ATOM 626 N N . ARG A 1 83 ? -2.067 2.834 -9.529 1.00 97.00 83 ARG A N 1
ATOM 627 C CA . ARG A 1 83 ? -3.345 3.382 -9.076 1.00 97.00 83 ARG A CA 1
ATOM 628 C C . ARG A 1 83 ? -4.142 2.349 -8.281 1.00 97.00 83 ARG A C 1
ATOM 630 O O . ARG A 1 83 ? -4.576 2.650 -7.176 1.00 97.00 83 ARG A O 1
ATOM 637 N N . ARG A 1 84 ? -4.278 1.119 -8.787 1.00 96.19 84 ARG A N 1
ATOM 638 C CA . ARG A 1 84 ? -4.994 0.038 -8.086 1.00 96.19 84 ARG A CA 1
ATOM 639 C C . ARG A 1 84 ? -4.353 -0.311 -6.740 1.00 96.19 84 ARG A C 1
ATOM 641 O O . ARG A 1 84 ? -5.073 -0.665 -5.811 1.00 96.19 84 ARG A O 1
ATOM 648 N N . ARG A 1 85 ? -3.020 -0.251 -6.630 1.00 95.06 85 ARG A N 1
ATOM 649 C CA . ARG A 1 85 ? -2.311 -0.425 -5.350 1.00 95.06 85 ARG A CA 1
ATOM 650 C C . ARG A 1 85 ? -2.639 0.714 -4.395 1.00 95.06 85 ARG A C 1
ATOM 652 O O . ARG A 1 85 ? -3.046 0.440 -3.275 1.00 95.06 85 ARG A O 1
ATOM 659 N N . ARG A 1 86 ? -2.563 1.964 -4.859 1.00 95.94 86 ARG A N 1
ATOM 660 C CA . ARG A 1 86 ? -2.936 3.131 -4.050 1.00 95.94 86 ARG A CA 1
ATOM 661 C C . ARG A 1 86 ? -4.367 3.021 -3.535 1.00 95.94 86 ARG A C 1
ATOM 663 O O . ARG A 1 86 ? -4.584 3.200 -2.349 1.00 95.94 86 ARG A O 1
ATOM 670 N N . ASP A 1 87 ? -5.316 2.668 -4.398 1.00 96.31 87 ASP A N 1
ATOM 671 C CA . ASP A 1 87 ? -6.728 2.539 -4.026 1.00 96.31 87 ASP A CA 1
ATOM 672 C C . ASP A 1 87 ? -6.947 1.426 -2.976 1.00 96.31 87 ASP A C 1
ATOM 674 O O . ASP A 1 87 ? -7.767 1.582 -2.068 1.00 96.31 87 ASP A O 1
ATOM 678 N N . ARG A 1 88 ? -6.182 0.324 -3.054 1.00 96.19 88 ARG A N 1
ATOM 679 C CA . ARG A 1 88 ? -6.185 -0.753 -2.049 1.00 96.19 88 ARG A CA 1
ATOM 680 C C . ARG A 1 88 ? -5.607 -0.309 -0.707 1.00 96.19 88 ARG A C 1
ATOM 682 O O . ARG A 1 88 ? -6.227 -0.578 0.319 1.00 96.19 88 ARG A O 1
ATOM 689 N N . GLU A 1 89 ? -4.471 0.381 -0.708 1.00 96.12 89 GLU A N 1
ATOM 690 C CA . GLU A 1 89 ? -3.867 0.922 0.518 1.00 96.12 89 GLU A CA 1
ATOM 691 C C . GLU A 1 89 ? -4.773 1.972 1.173 1.00 96.12 89 GLU A C 1
ATOM 693 O O . GLU A 1 89 ? -4.985 1.955 2.384 1.00 96.12 89 GLU A O 1
ATOM 698 N N . ASP A 1 90 ? -5.407 2.827 0.370 1.00 95.50 90 ASP A N 1
ATOM 699 C CA . ASP A 1 90 ? -6.412 3.789 0.825 1.00 95.50 90 ASP A CA 1
ATOM 700 C C . ASP A 1 90 ? -7.601 3.092 1.504 1.00 95.50 90 ASP A C 1
ATOM 702 O O . ASP A 1 90 ? -8.086 3.533 2.549 1.00 95.50 90 ASP A O 1
ATOM 706 N N . ALA A 1 91 ? -8.098 1.998 0.916 1.00 95.44 91 ALA A N 1
ATOM 707 C CA . ALA A 1 91 ? -9.159 1.195 1.516 1.00 95.44 91 ALA A CA 1
ATOM 708 C C . ALA A 1 91 ? -8.694 0.553 2.832 1.00 95.44 91 ALA A C 1
ATOM 710 O O . ALA A 1 91 ? -9.411 0.618 3.833 1.00 95.44 91 ALA A O 1
ATOM 711 N N . HIS A 1 92 ? -7.474 0.010 2.861 1.00 96.75 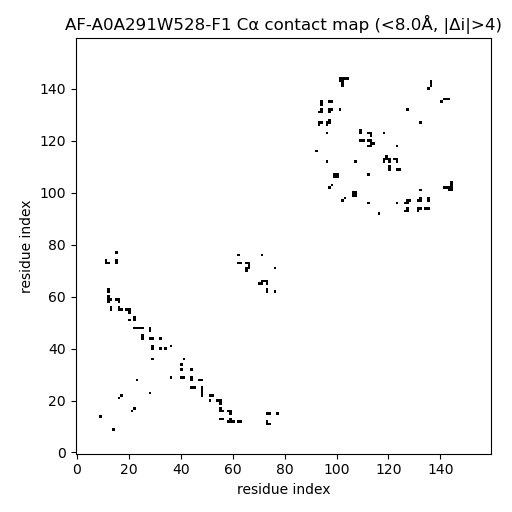92 HIS A N 1
ATOM 712 C CA . HIS A 1 92 ? -6.889 -0.569 4.066 1.00 96.75 92 HIS A CA 1
ATOM 713 C C . HIS A 1 92 ? -6.762 0.456 5.197 1.00 96.75 92 HIS A C 1
ATOM 715 O O . HIS A 1 92 ? -7.199 0.201 6.321 1.00 96.75 92 HIS A O 1
ATOM 721 N N . LEU A 1 93 ? -6.276 1.660 4.892 1.00 96.81 93 LEU A N 1
ATOM 722 C CA . LEU A 1 93 ? -6.203 2.768 5.839 1.00 96.81 93 LEU A CA 1
ATOM 723 C C . LEU A 1 93 ? -7.584 3.111 6.418 1.00 96.81 93 LEU A C 1
ATOM 725 O O . LEU A 1 93 ? -7.718 3.311 7.625 1.00 96.81 93 LEU A O 1
ATOM 729 N N . ARG A 1 94 ? -8.641 3.113 5.595 1.00 96.81 94 ARG A N 1
ATOM 730 C CA . ARG A 1 94 ? -10.020 3.329 6.069 1.00 96.81 94 ARG A CA 1
ATOM 731 C C . ARG A 1 94 ? -10.520 2.194 6.969 1.00 96.81 94 ARG A C 1
ATOM 733 O O . ARG A 1 94 ? -11.219 2.482 7.942 1.00 96.81 94 ARG A O 1
ATOM 740 N N . TYR A 1 95 ? -10.132 0.941 6.720 1.00 97.12 95 TYR A N 1
ATOM 741 C CA . TYR A 1 95 ? -10.412 -0.171 7.639 1.00 97.12 95 TYR A CA 1
ATOM 742 C C . TYR A 1 95 ? -9.694 0.004 8.981 1.00 97.12 95 TYR A C 1
ATOM 744 O O . TYR A 1 95 ? -10.307 -0.201 10.028 1.00 97.12 95 TYR A O 1
ATOM 752 N N . LEU A 1 96 ? -8.438 0.457 8.981 1.00 96.00 96 LEU A N 1
ATOM 753 C CA . LEU A 1 96 ? -7.698 0.749 10.214 1.00 96.00 96 LEU A CA 1
ATOM 754 C C . LEU A 1 96 ? -8.340 1.893 11.012 1.00 96.00 96 LEU A C 1
ATOM 756 O O . LEU A 1 96 ? -8.459 1.803 12.235 1.00 96.00 96 LEU A O 1
ATOM 760 N N . LEU A 1 97 ? -8.817 2.945 10.342 1.00 95.38 97 LEU A N 1
ATOM 761 C CA . LEU A 1 97 ? -9.547 4.035 10.999 1.00 95.38 97 LEU A CA 1
ATOM 762 C C . LEU A 1 97 ? -10.897 3.564 11.564 1.00 95.38 97 LEU A C 1
ATOM 764 O O . LEU A 1 97 ? -11.251 3.929 12.688 1.00 95.38 97 LEU A O 1
ATOM 768 N N . ALA A 1 98 ? -11.625 2.710 10.835 1.00 94.75 98 ALA A N 1
ATOM 769 C CA . ALA A 1 98 ? -12.849 2.079 11.330 1.00 94.75 98 ALA A CA 1
ATOM 770 C C . ALA A 1 98 ? -12.568 1.220 12.574 1.00 94.75 98 ALA A C 1
ATOM 772 O O . ALA A 1 98 ? -13.272 1.336 13.582 1.00 94.75 98 ALA A O 1
ATOM 773 N N . TYR A 1 99 ? -11.496 0.422 12.537 1.00 95.12 99 TYR A N 1
ATOM 774 C CA . TYR A 1 99 ? -11.015 -0.365 13.670 1.00 95.12 99 TYR A CA 1
ATOM 775 C C . TYR A 1 99 ? -10.709 0.516 14.890 1.00 95.12 99 TYR A C 1
ATOM 777 O O . TYR A 1 99 ? -11.261 0.301 15.973 1.00 95.12 99 TYR A O 1
ATOM 785 N N . ALA A 1 100 ? -9.887 1.551 14.708 1.00 93.06 100 ALA A N 1
ATOM 786 C CA . ALA A 1 100 ? -9.487 2.476 15.765 1.00 93.06 100 ALA A CA 1
ATOM 787 C C . ALA A 1 100 ? -10.687 3.194 16.410 1.00 93.06 100 ALA A C 1
ATOM 789 O O . ALA A 1 100 ? -10.703 3.412 17.624 1.00 93.06 100 ALA A O 1
ATOM 790 N N . GLY A 1 101 ? -11.697 3.552 15.612 1.00 89.25 101 GLY A N 1
ATOM 791 C CA . GLY A 1 101 ? -12.888 4.251 16.087 1.00 89.25 101 GLY A CA 1
ATOM 792 C C . GLY A 1 101 ? -13.897 3.355 16.808 1.00 89.25 101 GLY A C 1
ATOM 793 O O . GLY A 1 101 ? -14.469 3.773 17.819 1.00 89.25 101 GLY A O 1
ATOM 794 N N . GLN A 1 102 ? -14.124 2.140 16.297 1.00 90.56 102 GLN A N 1
ATOM 795 C CA . GLN A 1 102 ? -15.271 1.310 16.684 1.00 90.56 102 GLN A CA 1
ATOM 796 C C . GLN A 1 102 ? -14.909 0.027 17.435 1.00 90.56 102 GLN A C 1
ATOM 798 O O . GLN A 1 102 ? -15.779 -0.509 18.109 1.00 90.56 102 GLN A O 1
ATOM 803 N N . PHE A 1 103 ? -13.672 -0.469 17.360 1.00 92.06 103 PHE A N 1
ATOM 804 C CA . PHE A 1 103 ? -13.316 -1.799 17.884 1.00 92.06 103 PHE A CA 1
ATOM 805 C C . PHE A 1 103 ? -12.126 -1.787 18.846 1.00 92.06 103 PHE A C 1
ATOM 807 O O . PHE A 1 103 ? -12.038 -2.649 19.717 1.00 92.06 103 PHE A O 1
ATOM 814 N N . ALA A 1 104 ? -11.231 -0.804 18.743 1.00 88.06 104 ALA A N 1
ATOM 815 C CA . ALA A 1 104 ? -10.072 -0.726 19.622 1.00 88.06 104 ALA A CA 1
ATOM 816 C C . ALA A 1 104 ? -10.447 -0.517 21.104 1.00 88.06 104 ALA A C 1
ATOM 818 O O . ALA A 1 104 ? -11.259 0.350 21.462 1.00 88.06 104 ALA A O 1
ATOM 819 N N . THR A 1 105 ? -9.782 -1.280 21.979 1.00 82.06 105 THR A N 1
ATOM 820 C CA . THR A 1 105 ? -9.892 -1.161 23.443 1.00 82.06 105 THR A CA 1
ATOM 821 C C . THR A 1 105 ? -9.384 0.198 23.931 1.00 82.06 105 THR A C 1
ATOM 823 O O . THR A 1 105 ? -10.008 0.837 24.780 1.00 82.06 105 THR A O 1
ATOM 826 N N . SER A 1 106 ? -8.277 0.670 23.354 1.00 83.44 106 SER A N 1
ATOM 827 C CA . SER A 1 106 ? -7.691 1.980 23.641 1.00 83.44 106 SER A CA 1
ATOM 828 C C . SER A 1 106 ? -8.385 3.091 22.854 1.00 83.44 106 SER A C 1
ATOM 830 O O . SER A 1 106 ? -8.843 2.898 21.728 1.00 83.44 106 SER A O 1
ATOM 832 N N . LYS A 1 107 ? -8.444 4.294 23.435 1.00 82.75 107 LYS A N 1
ATOM 833 C CA . LYS A 1 107 ? -8.900 5.491 22.719 1.00 82.75 107 LYS A CA 1
ATOM 834 C C . LYS A 1 107 ? -7.715 6.133 22.005 1.00 82.75 107 LYS A C 1
ATOM 836 O O . LYS A 1 107 ? -6.853 6.705 22.663 1.00 82.75 107 LYS A O 1
ATOM 841 N N . TYR A 1 108 ? -7.700 6.063 20.679 1.00 89.69 108 TYR A N 1
ATOM 842 C CA . TYR A 1 108 ? -6.762 6.831 19.863 1.00 89.69 108 TYR A CA 1
ATOM 843 C C . TYR A 1 108 ? -7.216 8.287 19.756 1.00 89.69 108 TYR A C 1
ATOM 845 O O . TYR A 1 108 ? -8.407 8.564 19.586 1.00 89.69 108 TYR A O 1
ATOM 853 N N . LEU A 1 109 ? -6.272 9.222 19.861 1.00 91.25 109 LEU A N 1
ATOM 854 C CA . LEU A 1 109 ? -6.562 10.634 19.651 1.00 91.25 109 LEU A CA 1
ATOM 855 C C . LEU A 1 109 ? -6.750 10.902 18.158 1.00 91.25 109 LEU A C 1
ATOM 857 O O . LEU A 1 109 ? -5.957 10.475 17.322 1.00 91.25 109 LEU A O 1
ATOM 861 N N . GLN A 1 110 ? -7.784 11.668 17.822 1.00 89.81 110 GLN A N 1
ATOM 862 C CA . GLN A 1 110 ? -8.082 12.024 16.435 1.00 89.81 110 GLN A CA 1
ATOM 863 C C . GLN A 1 110 ? -6.951 12.840 15.789 1.00 89.81 110 GLN A C 1
ATOM 865 O O . GLN A 1 110 ? -6.714 12.712 14.592 1.00 89.81 110 GLN A O 1
ATOM 870 N N . SER A 1 111 ? -6.222 13.635 16.578 1.00 93.50 111 SER A N 1
ATOM 871 C CA . SER A 1 111 ? -5.027 14.358 16.132 1.00 93.50 111 SER A CA 1
ATOM 872 C C . SER A 1 111 ? -3.892 13.423 15.712 1.00 93.50 111 SER A C 1
ATOM 874 O O . SER A 1 111 ? -3.223 13.700 14.721 1.00 93.50 111 SER A O 1
ATOM 876 N N . ASP A 1 112 ? -3.699 12.310 16.423 1.00 95.94 112 ASP A N 1
ATOM 877 C CA . ASP A 1 112 ? -2.670 11.325 16.081 1.00 95.94 112 ASP A CA 1
ATOM 878 C C . ASP A 1 112 ? -3.055 10.535 14.840 1.00 95.94 112 ASP A C 1
ATOM 880 O O . ASP A 1 112 ? -2.235 10.370 13.941 1.00 95.94 112 ASP A O 1
ATOM 884 N N . LEU A 1 113 ? -4.320 10.116 14.750 1.00 95.06 113 LEU A N 1
ATOM 885 C CA . LEU A 1 113 ? -4.835 9.451 13.556 1.00 95.06 113 LEU A CA 1
ATOM 886 C C . LEU A 1 113 ? -4.721 10.354 12.326 1.00 95.06 113 LEU A C 1
ATOM 888 O O . LEU A 1 113 ? -4.297 9.889 11.275 1.00 95.06 113 LEU A O 1
ATOM 892 N N . ALA A 1 114 ? -5.034 11.646 12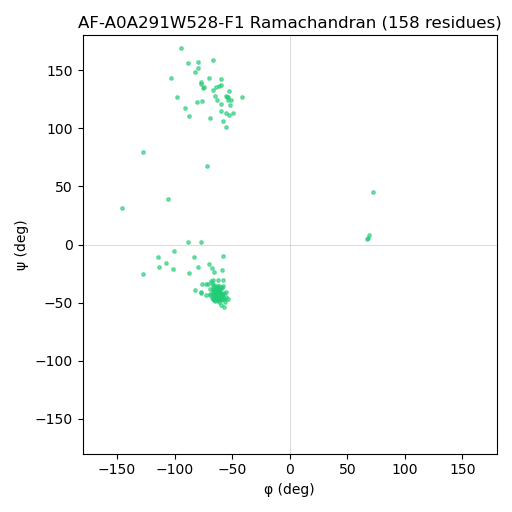.453 1.00 95.38 114 ALA A N 1
ATOM 893 C CA . ALA A 1 114 ? -4.887 12.623 11.374 1.00 95.38 114 ALA A CA 1
ATOM 894 C C . ALA A 1 114 ? -3.423 12.746 10.931 1.00 95.38 114 ALA A C 1
ATOM 896 O O . ALA A 1 114 ? -3.110 12.600 9.752 1.00 95.38 114 ALA A O 1
ATOM 897 N N . ARG A 1 115 ? -2.508 12.915 11.893 1.00 96.44 115 ARG A N 1
ATOM 898 C CA . ARG A 1 115 ? -1.070 13.013 11.626 1.00 96.44 115 ARG A CA 1
ATOM 899 C C . ARG A 1 115 ? -0.508 11.761 10.945 1.00 96.44 115 ARG A C 1
ATOM 901 O O . ARG A 1 115 ? 0.265 11.899 10.007 1.00 96.44 115 ARG A O 1
ATOM 908 N N . LEU A 1 116 ? -0.876 10.565 11.408 1.00 96.31 116 LEU A N 1
ATOM 909 C CA . LEU A 1 116 ? -0.358 9.296 10.878 1.00 96.31 116 LEU A CA 1
ATOM 910 C C . LEU A 1 116 ? -0.977 8.909 9.529 1.00 96.31 116 LEU A C 1
ATOM 912 O O . LEU A 1 116 ? -0.294 8.328 8.696 1.00 96.31 116 LEU A O 1
ATOM 916 N N . SER A 1 117 ? -2.253 9.230 9.307 1.00 94.12 117 SER A N 1
ATOM 917 C CA . SER A 1 117 ? -2.951 8.936 8.044 1.00 94.12 117 SER A CA 1
ATOM 918 C C . SER A 1 117 ? -2.712 9.980 6.951 1.00 94.12 117 SER A C 1
ATOM 920 O O . SER A 1 117 ? -3.135 9.778 5.817 1.00 94.12 117 SER A O 1
ATOM 922 N N . GLY A 1 118 ? -2.110 11.126 7.287 1.00 95.44 118 GLY A N 1
ATOM 923 C CA . GLY A 1 118 ? -2.015 12.276 6.386 1.00 95.44 118 GLY A CA 1
ATOM 924 C C . GLY A 1 118 ? -3.363 12.959 6.106 1.00 95.44 118 GLY A C 1
ATOM 925 O O . GLY A 1 118 ? -3.437 13.842 5.252 1.00 95.44 118 GLY A O 1
ATOM 926 N N . MET A 1 119 ? -4.437 12.575 6.805 1.00 94.44 119 MET A N 1
ATOM 927 C CA . MET A 1 119 ? -5.760 13.183 6.668 1.00 94.44 119 MET A CA 1
ATOM 928 C C . MET A 1 119 ? -5.927 14.375 7.612 1.00 94.44 119 MET A C 1
ATOM 930 O O . MET A 1 119 ? -5.320 14.455 8.678 1.00 94.44 119 MET A O 1
ATOM 934 N N . SER A 1 120 ? -6.833 15.295 7.275 1.00 95.00 120 SER A N 1
ATOM 935 C CA . SER A 1 120 ? -7.299 16.283 8.253 1.00 95.00 120 SER A CA 1
ATOM 936 C C . SER A 1 120 ? -8.099 15.597 9.367 1.00 95.00 120 SER A C 1
ATOM 938 O O . SER A 1 120 ? -8.655 14.516 9.167 1.00 95.00 120 SER A O 1
ATOM 940 N N . GLN A 1 121 ? -8.234 16.233 10.537 1.00 91.44 121 GLN A N 1
ATOM 941 C CA . GLN A 1 121 ? -9.071 15.684 11.615 1.00 91.44 121 GLN A CA 1
ATOM 942 C C . GLN A 1 121 ? -10.514 15.427 11.142 1.00 91.44 121 GLN A C 1
ATOM 944 O O . GLN A 1 121 ? -11.073 14.372 11.436 1.00 91.44 121 GLN A O 1
ATOM 949 N N . SER A 1 122 ? -11.088 16.339 10.348 1.00 91.25 122 SER A N 1
ATOM 950 C CA . SER A 1 122 ? -12.409 16.154 9.725 1.00 91.25 122 SER A CA 1
ATOM 951 C C . SER A 1 122 ? -12.431 14.968 8.746 1.00 91.25 122 SER A C 1
ATOM 953 O O . SER A 1 122 ? -13.367 14.161 8.745 1.00 91.25 122 SER A O 1
ATOM 955 N N . GLY A 1 123 ? -11.355 14.798 7.971 1.00 91.38 123 GLY A N 1
ATOM 956 C CA . GLY A 1 123 ? -11.156 13.641 7.099 1.00 91.38 123 GLY A CA 1
ATOM 957 C C . GLY A 1 123 ? -11.175 12.329 7.879 1.00 91.38 123 GLY A C 1
ATOM 958 O O . GLY A 1 123 ? -11.932 11.433 7.534 1.00 91.38 123 GLY A O 1
ATOM 959 N N . VAL A 1 124 ? -10.459 12.245 9.004 1.00 92.44 124 VAL A N 1
ATOM 960 C CA . VAL A 1 124 ? -10.467 11.050 9.868 1.00 92.44 124 VAL A CA 1
ATOM 961 C C . VAL A 1 124 ? -11.874 10.699 10.349 1.00 92.44 124 VAL A C 1
ATOM 963 O O . VAL A 1 124 ? -12.248 9.530 10.328 1.00 92.44 124 VAL A O 1
ATOM 966 N N . SER A 1 125 ? -12.675 11.690 10.756 1.00 86.75 125 SER A N 1
ATOM 967 C CA . SER A 1 125 ? -14.035 11.425 11.251 1.00 86.75 125 SER A CA 1
ATOM 968 C C . SER A 1 125 ? -15.004 10.915 10.185 1.00 86.75 125 SER A C 1
ATOM 970 O O . SER A 1 125 ? -16.020 10.326 10.537 1.00 86.75 125 SER A O 1
ATOM 972 N N . THR A 1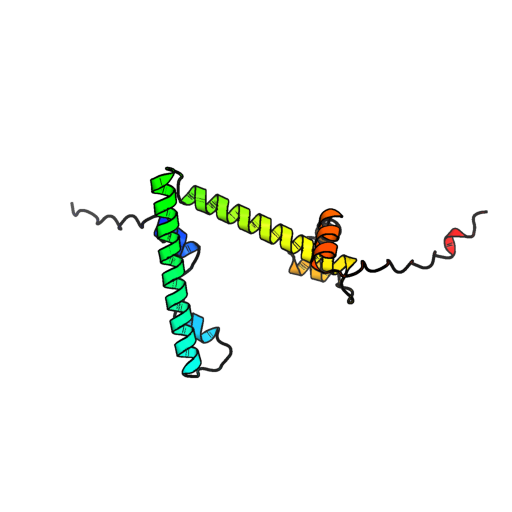 126 ? -14.709 11.142 8.905 1.00 91.62 126 THR A N 1
ATOM 973 C CA . THR A 1 126 ? -15.599 10.805 7.781 1.00 91.62 126 THR A CA 1
ATOM 974 C C . THR A 1 126 ? -15.036 9.714 6.869 1.00 91.62 126 THR A C 1
ATOM 976 O O . THR A 1 126 ? -15.759 9.178 6.035 1.00 91.62 126 THR A O 1
ATOM 979 N N . ALA A 1 127 ? -13.764 9.344 7.037 1.00 91.88 127 ALA A N 1
ATOM 980 C CA . ALA A 1 127 ? -13.078 8.366 6.198 1.00 91.88 127 ALA A CA 1
ATOM 981 C C . ALA A 1 127 ? -13.627 6.937 6.354 1.00 91.88 127 ALA A C 1
ATOM 983 O O . ALA A 1 127 ? -13.633 6.163 5.395 1.00 91.88 127 ALA A O 1
ATOM 984 N N . ALA A 1 128 ? -14.087 6.571 7.551 1.00 90.19 128 ALA A N 1
ATOM 985 C CA . ALA A 1 128 ? -14.709 5.278 7.811 1.00 90.19 128 ALA A CA 1
ATOM 986 C C . ALA A 1 128 ? -16.231 5.365 7.609 1.00 90.19 128 ALA A C 1
ATOM 988 O O . ALA A 1 128 ? -16.911 6.096 8.325 1.00 90.19 128 ALA A O 1
ATOM 989 N N . THR A 1 129 ? -16.761 4.602 6.653 1.00 93.56 129 THR A N 1
ATOM 990 C CA . THR A 1 129 ? -18.200 4.443 6.414 1.00 93.56 129 THR A CA 1
ATOM 991 C C . THR A 1 129 ? -18.712 3.199 7.139 1.00 93.56 129 THR A C 1
ATOM 993 O O . THR A 1 129 ? -17.918 2.362 7.577 1.00 93.56 129 THR A O 1
ATOM 996 N N . ASP A 1 130 ? -20.032 3.025 7.221 1.00 93.31 130 ASP A N 1
ATOM 997 C CA . ASP A 1 130 ? -20.627 1.825 7.826 1.00 93.31 130 ASP A CA 1
ATOM 998 C C . ASP A 1 130 ? -20.170 0.529 7.142 1.00 93.31 130 ASP A C 1
ATOM 1000 O O . ASP A 1 130 ? -19.889 -0.451 7.829 1.00 93.31 130 ASP A O 1
ATOM 1004 N N . ALA A 1 131 ? -19.968 0.551 5.820 1.00 94.50 131 ALA A N 1
ATOM 1005 C CA . ALA A 1 131 ? -19.427 -0.585 5.075 1.00 94.50 131 ALA A CA 1
ATOM 1006 C C . ALA A 1 131 ? -18.008 -0.967 5.538 1.00 94.50 131 ALA A C 1
ATOM 1008 O O . ALA A 1 131 ? -17.688 -2.149 5.661 1.00 94.50 131 ALA A O 1
ATOM 1009 N N . HIS A 1 132 ? -17.154 0.016 5.854 1.00 96.00 132 HIS A N 1
ATOM 1010 C CA . HIS A 1 132 ? -15.829 -0.259 6.420 1.00 96.00 132 HIS A CA 1
ATOM 1011 C C . HIS A 1 132 ? -15.940 -0.885 7.818 1.00 96.00 132 HIS A C 1
ATOM 1013 O O . HIS A 1 132 ? -15.186 -1.800 8.146 1.00 96.00 132 HIS A O 1
ATOM 1019 N N . VAL A 1 133 ? -16.892 -0.428 8.637 1.00 94.06 133 VAL A N 1
ATOM 1020 C CA . VAL A 1 133 ? -17.127 -0.975 9.982 1.00 94.06 133 VAL A CA 1
ATOM 1021 C C . VAL A 1 133 ? -17.649 -2.413 9.909 1.00 94.06 133 VAL A C 1
ATOM 1023 O O . VAL A 1 133 ? -17.1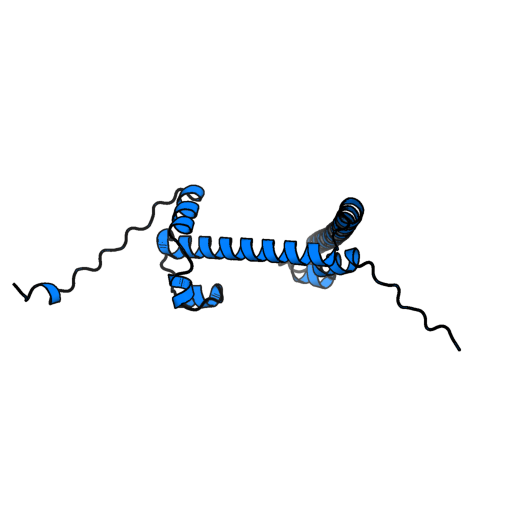85 -3.268 10.661 1.00 94.06 133 VAL A O 1
ATOM 1026 N N . GLU A 1 134 ? -18.582 -2.702 9.002 1.00 95.31 134 GLU A N 1
ATOM 1027 C CA . GLU A 1 134 ? -19.089 -4.056 8.754 1.00 95.31 134 GLU A CA 1
ATOM 1028 C C . GLU A 1 134 ? -17.988 -4.998 8.270 1.00 95.31 134 GLU A C 1
ATOM 1030 O O . GLU A 1 134 ? -17.848 -6.092 8.816 1.00 95.31 134 GLU A O 1
ATOM 1035 N N . TYR A 1 135 ? -17.159 -4.554 7.321 1.00 96.12 135 TYR A N 1
ATOM 1036 C CA . TYR A 1 135 ? -16.015 -5.327 6.845 1.00 96.12 135 TYR A CA 1
ATOM 1037 C C . TYR A 1 135 ? -15.079 -5.711 7.998 1.00 96.12 135 TYR A C 1
ATOM 1039 O O . TYR A 1 135 ? -14.750 -6.885 8.168 1.00 96.12 135 TYR A O 1
ATOM 1047 N N . VAL A 1 136 ? -14.692 -4.745 8.839 1.00 96.25 136 VAL A N 1
ATOM 1048 C CA . VAL A 1 136 ? -13.824 -5.003 9.999 1.00 96.25 136 VAL A CA 1
ATOM 1049 C C . VAL A 1 136 ? -14.485 -5.969 10.981 1.00 96.25 136 VAL A C 1
ATOM 1051 O O . VAL A 1 136 ? -13.826 -6.888 11.467 1.00 96.25 136 VAL A O 1
ATOM 1054 N N . GLN A 1 137 ? -15.781 -5.813 11.250 1.00 96.25 137 GLN A N 1
ATOM 1055 C CA . GLN A 1 137 ? -16.516 -6.706 12.146 1.00 96.25 137 GLN A CA 1
ATOM 1056 C C . GLN A 1 137 ? -16.524 -8.151 11.635 1.00 96.25 137 GLN A C 1
ATOM 1058 O O . GLN A 1 137 ? -16.277 -9.073 12.409 1.00 96.25 137 GLN A O 1
ATOM 1063 N N . GLN A 1 138 ? -16.767 -8.346 10.336 1.00 96.62 138 GLN A N 1
ATOM 1064 C CA . GLN A 1 138 ? -16.780 -9.667 9.704 1.00 96.62 138 GLN A CA 1
ATOM 1065 C C . GLN A 1 138 ? -15.406 -10.347 9.753 1.00 96.62 138 GLN A C 1
ATOM 1067 O O . GLN A 1 138 ? -15.333 -11.543 10.015 1.00 96.62 138 GLN A O 1
ATOM 1072 N N . HIS A 1 139 ? -14.322 -9.594 9.541 1.00 96.56 139 HIS A N 1
ATOM 1073 C CA . HIS A 1 139 ? -12.971 -10.161 9.439 1.00 96.56 139 HIS A CA 1
ATOM 1074 C C . HIS A 1 139 ? -12.253 -10.310 10.786 1.00 96.56 139 HIS A C 1
ATOM 1076 O O . HIS A 1 139 ? -11.356 -11.137 10.907 1.00 96.56 139 HIS A O 1
ATOM 1082 N N . THR A 1 140 ? -12.625 -9.525 11.801 1.00 94.75 140 THR A N 1
ATOM 1083 C CA . THR A 1 140 ? -12.001 -9.596 13.137 1.00 94.75 140 THR A CA 1
ATOM 1084 C C . THR A 1 140 ? -12.842 -10.357 14.159 1.00 94.75 140 THR A C 1
ATOM 1086 O O . THR A 1 140 ? -12.314 -10.780 15.183 1.00 94.75 140 THR A O 1
ATOM 1089 N N . GLY A 1 141 ? -14.153 -10.498 13.930 1.00 94.06 141 GLY A N 1
ATOM 1090 C CA . GLY A 1 141 ? -15.092 -11.077 14.896 1.00 94.06 141 GLY A CA 1
ATOM 1091 C C . GLY A 1 141 ? -15.298 -10.232 16.160 1.00 94.06 141 GLY A C 1
ATOM 1092 O O . GLY A 1 141 ? -15.996 -10.661 17.080 1.00 94.06 141 GLY A O 1
ATOM 1093 N N . LEU A 1 142 ? -14.707 -9.035 16.234 1.00 92.06 142 LEU A N 1
ATOM 1094 C CA . LEU A 1 142 ? -14.786 -8.192 17.420 1.00 92.06 142 LEU A CA 1
ATOM 1095 C C . LEU A 1 142 ? -16.149 -7.493 17.515 1.00 92.06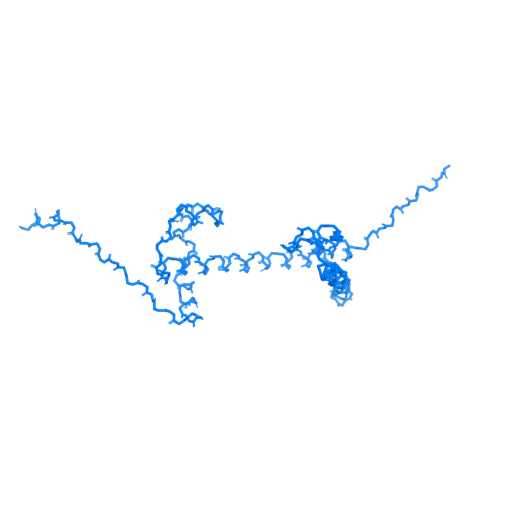 142 LEU A C 1
ATOM 1097 O O . LEU A 1 142 ? -16.673 -6.995 16.513 1.00 92.06 142 LEU A O 1
ATOM 1101 N N . PRO A 1 143 ? -16.730 -7.389 18.722 1.00 90.44 143 PRO A N 1
ATOM 1102 C CA . PRO A 1 143 ? -17.932 -6.598 18.918 1.00 90.44 143 PRO A CA 1
ATOM 1103 C C . PRO A 1 143 ? -17.612 -5.105 18.792 1.00 90.44 143 PRO A C 1
ATOM 1105 O O . PRO A 1 143 ? -16.580 -4.630 19.270 1.00 90.44 143 PRO A O 1
ATOM 1108 N N . ARG A 1 144 ? -18.538 -4.338 18.202 1.00 87.88 144 ARG A N 1
ATOM 1109 C CA . ARG A 1 144 ? -18.450 -2.872 18.217 1.00 87.88 144 ARG A CA 1
ATOM 1110 C C . ARG A 1 144 ? -18.449 -2.374 19.664 1.00 87.88 144 ARG A C 1
ATOM 1112 O O . ARG A 1 144 ? -19.254 -2.813 20.491 1.00 87.88 144 ARG A O 1
ATOM 1119 N N . ARG A 1 145 ? -17.590 -1.405 19.963 1.00 84.44 145 ARG A N 1
ATOM 1120 C CA . ARG A 1 145 ? -17.549 -0.723 21.252 1.00 84.44 145 ARG A CA 1
ATOM 1121 C C . ARG A 1 145 ? -18.849 0.044 21.446 1.00 84.44 145 ARG A C 1
ATOM 1123 O O . ARG A 1 145 ? -19.233 0.861 20.611 1.00 84.44 145 ARG A O 1
ATOM 1130 N N . GLN A 1 146 ? -19.515 -0.171 22.577 1.00 70.06 146 GLN A N 1
ATOM 1131 C CA . GLN A 1 146 ? -20.696 0.621 22.890 1.00 70.06 146 GLN A CA 1
ATOM 1132 C C . GLN A 1 146 ? -20.289 2.080 23.135 1.00 70.06 146 GLN A C 1
ATOM 1134 O O . GLN A 1 146 ? -19.331 2.334 23.878 1.00 70.06 146 GLN A O 1
ATOM 1139 N N . PRO A 1 147 ? -20.996 3.060 22.545 1.00 61.97 147 PRO A N 1
ATOM 1140 C CA . PRO A 1 147 ? -20.786 4.446 22.910 1.00 61.97 147 PRO A CA 1
ATOM 1141 C C . PRO A 1 147 ? -21.101 4.575 24.398 1.00 61.97 147 PRO A C 1
ATOM 1143 O O . PRO A 1 147 ? -22.211 4.278 24.842 1.00 61.97 147 PRO A O 1
ATOM 1146 N N . THR A 1 148 ? -20.121 5.015 25.187 1.00 57.00 148 THR A N 1
ATOM 1147 C CA . THR A 1 148 ? -20.376 5.417 26.569 1.00 57.00 148 THR A CA 1
ATOM 1148 C C . THR A 1 148 ? -21.411 6.532 26.498 1.00 57.00 148 THR A C 1
ATOM 1150 O O . THR A 1 148 ? -21.080 7.630 26.040 1.00 57.00 148 THR A O 1
ATOM 1153 N N . LYS A 1 149 ? -22.669 6.248 26.867 1.00 48.28 149 LYS A N 1
ATOM 1154 C CA . LYS A 1 149 ? -23.719 7.268 26.958 1.00 48.28 149 LYS A CA 1
ATOM 1155 C C . LYS A 1 149 ? -23.135 8.416 27.773 1.00 48.28 149 LYS A C 1
ATOM 1157 O O . LYS A 1 149 ? -22.843 8.234 28.954 1.00 48.28 149 LYS A O 1
ATOM 1162 N N . LYS A 1 150 ? -22.924 9.584 27.154 1.00 50.00 150 LYS A N 1
ATOM 1163 C CA . LYS A 1 150 ? -22.657 10.793 27.936 1.00 50.00 150 LYS A CA 1
ATOM 1164 C C . LYS A 1 150 ? -23.835 10.923 28.908 1.00 50.00 150 LYS A C 1
ATOM 1166 O O . LYS A 1 150 ? -24.976 10.835 28.440 1.00 50.00 150 LYS A O 1
ATOM 1171 N N . PRO A 1 151 ? -23.615 11.080 30.224 1.00 51.56 151 PRO A N 1
ATOM 1172 C CA . PRO A 1 151 ? -24.712 11.435 31.107 1.00 51.56 151 PRO A CA 1
ATOM 1173 C C . PRO A 1 151 ? -25.355 12.697 30.527 1.00 51.56 151 PRO A C 1
ATOM 1175 O O . PRO A 1 151 ? -24.655 13.668 30.230 1.00 51.56 151 PRO A O 1
ATOM 1178 N N . ARG A 1 152 ? -26.669 12.644 30.264 1.00 54.22 152 ARG A N 1
ATOM 1179 C CA . ARG A 1 152 ? -27.429 13.817 29.816 1.00 54.22 152 ARG A CA 1
ATOM 1180 C C . ARG A 1 152 ? -27.124 14.945 30.792 1.00 54.22 152 ARG A C 1
ATOM 1182 O O . ARG A 1 152 ? -27.261 14.755 32.002 1.00 54.22 152 ARG A O 1
ATOM 1189 N N . SER A 1 153 ? -26.654 16.077 30.273 1.00 59.72 153 SER A N 1
ATOM 1190 C CA . SER A 1 153 ? -26.355 17.216 31.130 1.00 59.72 153 SER A CA 1
ATOM 1191 C C . SER A 1 153 ? -27.646 17.640 31.850 1.00 59.72 153 SER A C 1
ATOM 1193 O O . SER A 1 153 ? -28.715 17.593 31.236 1.00 59.72 153 SER A O 1
ATOM 1195 N N . PRO A 1 154 ? -27.595 18.064 33.125 1.00 62.81 154 PRO A N 1
ATOM 1196 C CA . PRO A 1 154 ? -28.782 18.500 33.870 1.00 62.81 154 PRO A CA 1
ATOM 1197 C C . PRO A 1 154 ? -29.555 19.666 33.227 1.00 62.81 154 PRO A C 1
ATOM 1199 O O . PRO A 1 154 ? -30.661 19.978 33.660 1.00 62.81 154 PRO A O 1
ATOM 1202 N N . ARG A 1 155 ? -28.992 20.305 32.192 1.00 58.31 155 ARG A N 1
ATOM 1203 C CA . ARG A 1 155 ? -29.554 21.478 31.519 1.00 58.31 155 ARG A CA 1
ATOM 1204 C C . ARG A 1 155 ? -30.816 21.185 30.696 1.00 58.31 155 ARG A C 1
ATOM 1206 O O . ARG A 1 155 ? -31.566 22.112 30.432 1.00 58.31 155 ARG A O 1
ATOM 1213 N N . ASP A 1 156 ? -31.094 19.918 30.386 1.00 56.91 156 ASP A N 1
ATOM 1214 C CA . ASP A 1 156 ? -32.289 19.507 29.627 1.00 56.91 156 ASP A CA 1
ATOM 1215 C C . ASP A 1 156 ? -33.525 19.233 30.514 1.00 56.91 156 ASP A C 1
ATOM 1217 O O . ASP A 1 156 ? -34.564 18.811 30.012 1.00 56.91 156 ASP A O 1
ATOM 1221 N N . ARG A 1 157 ? -33.438 19.429 31.843 1.00 55.12 157 ARG A N 1
ATOM 1222 C CA . ARG A 1 157 ? -34.530 19.119 32.793 1.00 55.12 157 ARG A CA 1
ATOM 1223 C C . ARG A 1 157 ? -35.372 20.317 33.250 1.00 55.12 157 ARG A C 1
ATOM 1225 O O . ARG A 1 157 ? -36.346 20.102 33.959 1.00 55.12 157 ARG A O 1
ATOM 1232 N N . ALA A 1 158 ? -35.020 21.546 32.876 1.00 53.38 158 ALA A N 1
ATOM 1233 C CA . ALA A 1 158 ? -35.649 22.770 33.393 1.00 53.38 158 ALA A CA 1
ATOM 1234 C C . ALA A 1 158 ? -36.600 23.450 32.384 1.00 53.38 158 ALA A C 1
ATOM 1236 O O . ALA A 1 158 ? -36.601 24.672 32.265 1.00 53.38 158 ALA A O 1
ATOM 1237 N N . GLY A 1 159 ? -37.371 22.665 31.626 1.00 55.31 159 GLY A N 1
ATOM 1238 C CA . GLY A 1 159 ? -38.248 23.179 30.566 1.00 55.31 159 GLY A CA 1
ATOM 1239 C C . GLY A 1 159 ? -39.553 22.405 30.375 1.00 55.31 159 GLY A C 1
ATOM 1240 O O . GLY A 1 159 ? -40.015 22.300 29.242 1.00 55.31 159 GLY A O 1
ATOM 1241 N N . GLN A 1 160 ? -40.112 21.834 31.446 1.00 45.25 160 GLN A N 1
ATOM 1242 C CA . GLN A 1 160 ? -41.494 21.336 31.488 1.00 45.25 160 GLN A CA 1
ATOM 1243 C C . GLN A 1 160 ? -42.221 21.959 32.672 1.00 45.25 160 GLN A C 1
ATOM 1245 O O . GLN A 1 160 ? -41.576 22.061 33.741 1.00 45.25 160 GLN A O 1
#

Solvent-accessible surface area (backbone atoms only — not comparable to full-atom values): 9413 Å² total; per-residue (Å²): 135,80,83,76,79,73,74,77,81,70,54,64,37,53,56,51,16,40,70,75,41,61,88,69,51,64,69,59,46,41,70,69,44,92,58,94,78,46,76,68,46,53,53,52,26,51,51,51,47,54,48,46,51,49,53,23,51,53,46,17,50,52,38,47,50,48,24,73,76,67,67,48,54,56,66,64,51,49,52,52,51,50,50,56,49,50,56,48,52,54,50,50,52,26,34,51,51,20,38,48,74,39,53,48,92,61,86,73,54,59,67,55,52,10,67,75,69,75,38,51,57,70,47,57,74,60,57,40,47,71,69,34,42,51,52,48,33,72,77,66,68,54,68,72,60,76,79,77,74,71,77,78,64,77,81,81,71,84,81,126

Foldseek 3Di:
DDPDPDPPPPLVLLVLLCVVLPQDDLVRQLVVPPDDDDPVSSVVSVVVNVVSVVSSVVRSVVLVVCCVVPVDHSVVVSVVVVVVVVVVVLLVLLLVLLCQQWFDPDNDDLVVSCVVVVHDSVCSVPSHDVVSNVVNCVVVVGHTDDPPPDPDPCVVVPDD

Sequence (160 aa):
MEPTAKTPLTDPCEALAALRYPPRSFDEVLASLTSGGSGADEEIALEIIDQDERDRTAYAENLRLSFSETGYDPVMSEIEATRRRRDREDAHLRYLLAYAGQFATSKYLQSDLARLSGMSQSGVSTAATDAHVEYVQQHTGLPRRQPTKKPRSPRDRAGQ

Organism: NCBI:txid67267